Protein AF-A0A1A7Y7Z2-F1 (afdb_monomer_lite)

Secondary structure (DSSP, 8-state):
-EEEHHHHHHHHHHHHHH-SSS---HHHHTTSS-EEEETT---GGGSPPEEEEEE-SSTT-EEEEEE-HHHHEEEES-SSSSEEEEEE--EEESSS-B--HHHHT-

Radius of gyration: 14.99 Å; chains: 1; bounding box: 36×26×42 Å

Organism: NCBI:txid60296

Structure (mmCIF, N/CA/C/O backbone):
data_AF-A0A1A7Y7Z2-F1
#
_entry.id   AF-A0A1A7Y7Z2-F1
#
loop_
_atom_site.group_PDB
_atom_site.id
_atom_site.type_symbol
_atom_site.label_atom_id
_atom_site.label_alt_id
_atom_site.label_comp_id
_atom_site.label_asym_id
_atom_site.label_entity_id
_atom_site.label_seq_id
_atom_site.pdbx_PDB_ins_code
_atom_site.Cartn_x
_atom_site.Cartn_y
_atom_site.Cartn_z
_atom_site.occupancy
_atom_site.B_iso_or_equiv
_atom_site.auth_seq_id
_atom_site.auth_comp_id
_atom_site.auth_asym_id
_atom_site.auth_atom_id
_atom_site.pdbx_PDB_model_num
ATOM 1 N N . LEU A 1 1 ? 0.747 -5.839 3.424 1.00 95.44 1 LEU A N 1
ATOM 2 C CA . LEU A 1 1 ? -0.520 -5.590 4.177 1.00 95.44 1 LEU A CA 1
ATOM 3 C C . LEU A 1 1 ? -1.639 -6.323 3.451 1.00 95.44 1 LEU A C 1
ATOM 5 O O . LEU A 1 1 ? -1.704 -6.192 2.238 1.00 95.44 1 LEU A O 1
ATOM 9 N N . ARG A 1 2 ? -2.480 -7.116 4.130 1.00 97.06 2 ARG A N 1
ATOM 10 C CA . ARG A 1 2 ? -3.591 -7.809 3.448 1.00 97.06 2 ARG A CA 1
ATOM 11 C C . ARG A 1 2 ? -4.938 -7.235 3.853 1.00 97.06 2 ARG A C 1
ATOM 13 O O . ARG A 1 2 ? -5.174 -7.028 5.041 1.00 97.06 2 ARG A O 1
ATOM 20 N N . LEU A 1 3 ? -5.804 -6.997 2.878 1.00 97.31 3 LEU A N 1
ATOM 21 C CA . LEU A 1 3 ? -7.099 -6.341 3.054 1.00 97.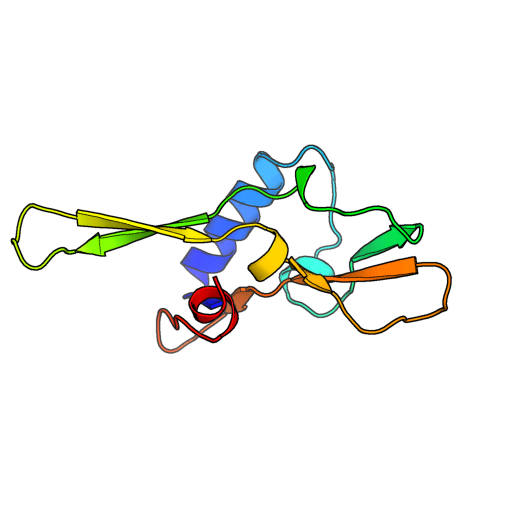31 3 LEU A CA 1
ATOM 22 C C . LEU A 1 3 ? -8.234 -7.258 2.573 1.00 97.31 3 LEU A C 1
ATOM 24 O O . LEU A 1 3 ? -8.033 -8.014 1.619 1.00 97.31 3 LEU A O 1
ATOM 28 N N . PRO A 1 4 ? -9.436 -7.191 3.177 1.00 97.88 4 PRO A N 1
ATOM 29 C CA . PRO A 1 4 ? -10.630 -7.781 2.575 1.00 97.88 4 PRO A CA 1
ATOM 30 C C . PRO A 1 4 ? -10.805 -7.291 1.134 1.00 97.88 4 PRO A C 1
ATOM 32 O O . PRO A 1 4 ? -10.532 -6.125 0.858 1.00 97.88 4 PRO A O 1
ATOM 35 N N . VAL A 1 5 ? -11.280 -8.153 0.230 1.00 96.44 5 VAL A N 1
ATOM 36 C CA . VAL A 1 5 ? -11.340 -7.877 -1.224 1.00 96.44 5 VAL A CA 1
ATOM 37 C C . VAL A 1 5 ? -11.979 -6.522 -1.538 1.00 96.44 5 VAL A C 1
ATOM 39 O O . VAL A 1 5 ? -11.386 -5.713 -2.243 1.00 96.44 5 VAL A O 1
ATOM 42 N N . ASN A 1 6 ? -13.135 -6.224 -0.943 1.00 97.31 6 ASN A N 1
ATOM 43 C CA . ASN A 1 6 ? -13.837 -4.961 -1.191 1.00 97.31 6 ASN A CA 1
ATOM 44 C C . ASN A 1 6 ? -13.041 -3.739 -0.703 1.00 97.31 6 ASN A C 1
ATOM 46 O O . ASN A 1 6 ? -13.075 -2.688 -1.334 1.00 97.31 6 ASN A O 1
ATOM 50 N N . VAL A 1 7 ? -12.297 -3.881 0.400 1.00 97.62 7 VAL A N 1
ATOM 51 C CA . VAL A 1 7 ? -11.442 -2.812 0.936 1.00 97.62 7 VAL A CA 1
ATOM 52 C C . VAL A 1 7 ? -10.210 -2.626 0.052 1.00 97.62 7 VAL A C 1
ATOM 54 O O . VAL A 1 7 ? -9.838 -1.492 -0.222 1.00 97.62 7 VAL A O 1
ATOM 57 N N . LEU A 1 8 ? -9.595 -3.716 -0.426 1.00 96.94 8 LEU A N 1
ATOM 58 C CA . LEU A 1 8 ? -8.478 -3.637 -1.370 1.00 96.94 8 LEU A CA 1
ATOM 59 C C . LEU A 1 8 ? -8.895 -2.913 -2.652 1.00 96.94 8 LEU A C 1
ATOM 61 O O . LEU A 1 8 ? -8.197 -1.997 -3.071 1.00 96.94 8 LEU A O 1
ATOM 65 N N . ASN A 1 9 ? -10.038 -3.288 -3.231 1.00 95.94 9 ASN A N 1
ATOM 66 C CA . ASN A 1 9 ? -10.551 -2.675 -4.455 1.00 95.94 9 ASN A CA 1
ATOM 67 C C . ASN A 1 9 ? -10.782 -1.171 -4.268 1.00 95.94 9 ASN A C 1
ATOM 69 O O . ASN A 1 9 ? -10.302 -0.384 -5.076 1.00 95.94 9 ASN A O 1
ATOM 73 N N . ALA A 1 10 ? -11.422 -0.768 -3.165 1.00 96.75 10 ALA A N 1
ATOM 74 C CA . ALA A 1 10 ? -11.641 0.644 -2.851 1.00 96.75 10 ALA A CA 1
ATOM 75 C C . ALA A 1 10 ? -10.326 1.417 -2.640 1.00 96.75 10 ALA A C 1
ATOM 77 O O . ALA A 1 10 ? -10.205 2.568 -3.051 1.00 96.75 10 ALA A O 1
ATOM 78 N N . VAL A 1 11 ? -9.318 0.794 -2.015 1.00 95.25 11 VAL A N 1
ATOM 79 C CA . VAL A 1 11 ? -7.989 1.403 -1.852 1.00 95.25 11 VAL A CA 1
ATOM 80 C C . VAL A 1 11 ? -7.298 1.575 -3.202 1.00 95.25 11 VAL A C 1
ATOM 82 O O . VAL A 1 11 ? -6.764 2.648 -3.463 1.00 95.25 11 VAL A O 1
ATOM 85 N N . VAL A 1 12 ? -7.315 0.555 -4.065 1.00 94.38 12 VAL A N 1
ATOM 86 C CA . VAL A 1 12 ? -6.732 0.639 -5.412 1.00 94.38 12 VAL A CA 1
ATOM 87 C C . VAL A 1 12 ? -7.424 1.735 -6.218 1.00 94.38 12 VAL A C 1
ATOM 89 O O . VAL A 1 12 ? -6.736 2.595 -6.755 1.00 94.38 12 VAL A O 1
ATOM 92 N N . GLU A 1 13 ? -8.756 1.779 -6.215 1.00 93.12 13 GLU A N 1
ATOM 93 C CA . GLU A 1 13 ? -9.545 2.817 -6.888 1.00 93.12 13 GLU A CA 1
ATOM 94 C C . GLU A 1 13 ? -9.186 4.230 -6.391 1.00 93.12 13 GLU A C 1
ATOM 96 O O . GLU A 1 13 ? -8.920 5.136 -7.188 1.00 93.12 13 GLU A O 1
ATOM 101 N N . ALA A 1 14 ? -9.087 4.419 -5.071 1.00 93.56 14 ALA A N 1
ATOM 102 C CA . ALA A 1 14 ? -8.687 5.688 -4.464 1.00 93.56 14 ALA A CA 1
ATOM 103 C C . ALA A 1 14 ? -7.243 6.090 -4.820 1.00 93.56 14 ALA A C 1
ATOM 105 O O . ALA A 1 14 ? -6.962 7.269 -5.045 1.00 93.56 14 ALA A O 1
ATOM 106 N N . ILE A 1 15 ? -6.314 5.132 -4.910 1.00 92.12 15 ILE A N 1
ATOM 107 C CA . ILE A 1 15 ? -4.941 5.405 -5.355 1.00 92.12 15 ILE A CA 1
ATOM 108 C C . ILE A 1 15 ? -4.950 5.787 -6.837 1.00 92.12 15 ILE A C 1
ATOM 110 O O . ILE A 1 15 ? -4.375 6.809 -7.196 1.00 92.12 15 ILE A O 1
ATOM 114 N N . THR A 1 16 ? -5.627 5.020 -7.694 1.00 89.88 16 THR A N 1
ATOM 115 C CA . THR A 1 16 ? -5.667 5.281 -9.141 1.00 89.88 16 THR A CA 1
ATOM 116 C C . THR A 1 16 ? -6.318 6.618 -9.480 1.00 89.88 16 THR A C 1
ATOM 118 O O . THR A 1 16 ? -5.830 7.320 -10.355 1.00 89.88 16 THR A O 1
ATOM 121 N N . SER A 1 17 ? -7.369 7.011 -8.758 1.00 87.88 17 S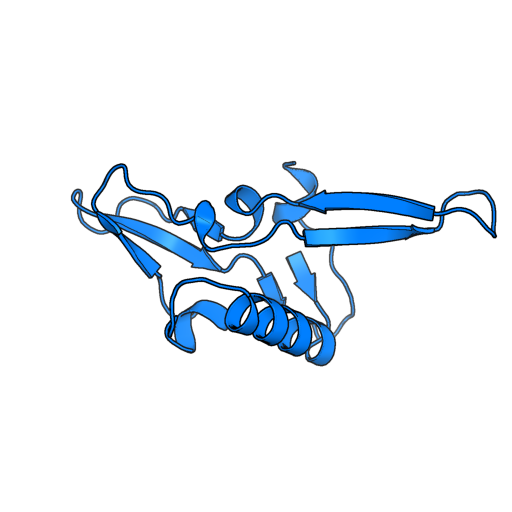ER A N 1
ATOM 122 C CA . SER A 1 17 ? -8.065 8.286 -8.981 1.00 87.88 17 SER A CA 1
ATOM 123 C C . SER A 1 17 ? -7.287 9.506 -8.485 1.00 87.88 17 SER A C 1
ATOM 125 O O . SER A 1 17 ? -7.509 10.608 -8.978 1.00 87.88 17 SER A O 1
ATOM 127 N N . SER A 1 18 ? -6.381 9.329 -7.518 1.00 84.50 18 SER A N 1
ATOM 128 C CA . SER A 1 18 ? -5.567 10.415 -6.955 1.00 84.50 18 SER A CA 1
ATOM 129 C C . SER A 1 18 ? -4.140 10.476 -7.511 1.00 84.50 18 SER A C 1
ATOM 131 O O . SER A 1 18 ? -3.446 11.472 -7.300 1.00 84.50 18 SER A O 1
ATOM 133 N N . SER A 1 19 ? -3.686 9.433 -8.211 1.00 77.94 19 SER A N 1
ATOM 134 C CA . SER A 1 19 ? -2.341 9.372 -8.781 1.00 77.94 19 SER A CA 1
ATOM 135 C C . SER A 1 19 ? -2.196 10.259 -10.020 1.00 77.94 19 SER A C 1
ATOM 137 O O . SER A 1 19 ? -3.106 10.393 -10.832 1.00 77.94 19 SER A O 1
ATOM 139 N N . LEU A 1 20 ? -1.005 10.839 -10.192 1.00 71.25 20 LEU A N 1
ATOM 140 C CA . LEU A 1 20 ? -0.637 11.646 -11.364 1.00 71.25 20 LEU 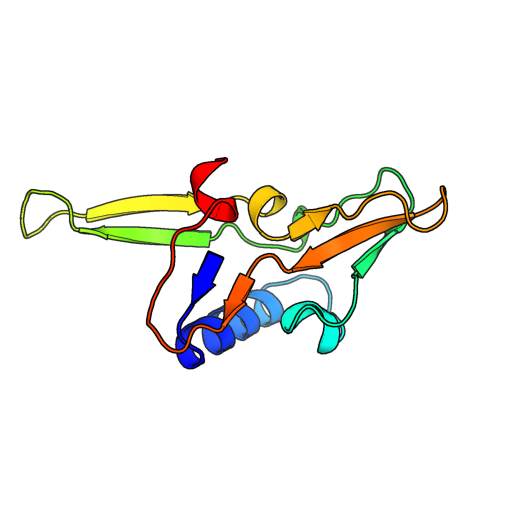A CA 1
ATOM 141 C C . LEU A 1 20 ? -0.287 10.798 -12.603 1.00 71.25 20 LEU A C 1
ATOM 143 O O . LEU A 1 20 ? -0.072 11.356 -13.677 1.00 71.25 20 LEU A O 1
ATOM 147 N N . ILE A 1 21 ? -0.179 9.472 -12.461 1.00 70.81 21 ILE A N 1
ATOM 148 C CA . ILE A 1 21 ? 0.048 8.544 -13.576 1.00 70.81 21 ILE A CA 1
ATOM 149 C C . ILE A 1 21 ? -1.299 7.985 -14.014 1.00 70.81 21 ILE A C 1
ATOM 151 O O . ILE A 1 21 ? -2.023 7.413 -13.203 1.00 70.81 21 ILE A O 1
ATOM 155 N N . GLN A 1 22 ? -1.606 8.126 -15.305 1.00 60.25 22 GLN A N 1
ATOM 156 C CA . GLN A 1 22 ? -2.920 7.775 -15.834 1.00 60.25 22 GLN A CA 1
ATOM 157 C C . GLN A 1 22 ? -3.196 6.269 -15.839 1.00 60.25 22 GLN A C 1
ATOM 159 O O . GLN A 1 22 ? -4.343 5.902 -15.623 1.00 60.25 22 GLN A O 1
ATOM 164 N N . GLU A 1 23 ? -2.197 5.391 -15.995 1.00 67.19 23 GLU A N 1
ATOM 165 C CA . GLU A 1 23 ? -2.447 3.943 -15.981 1.00 67.19 23 GLU A CA 1
ATOM 166 C C . GLU A 1 23 ? -1.248 3.138 -15.464 1.00 67.19 23 GLU A C 1
ATOM 168 O O . GLU A 1 23 ? -0.250 2.930 -16.154 1.00 67.19 23 GLU A O 1
ATOM 173 N N . PHE A 1 24 ? -1.366 2.611 -14.245 1.00 78.25 24 PHE A N 1
ATOM 174 C CA . PHE A 1 24 ? -0.627 1.406 -13.876 1.00 78.25 24 PHE A CA 1
ATOM 175 C C . PHE A 1 24 ? -1.316 0.202 -14.514 1.00 78.25 24 PHE A C 1
ATOM 177 O O . PHE A 1 24 ? -2.544 0.109 -14.487 1.00 78.25 24 PHE A O 1
ATOM 184 N N . SER A 1 25 ? -0.542 -0.748 -15.047 1.00 83.31 25 SER A N 1
ATOM 185 C CA . SER A 1 25 ? -1.131 -1.983 -15.574 1.00 83.31 25 SER A CA 1
ATOM 186 C C . SER A 1 25 ? -1.952 -2.681 -14.485 1.00 83.31 25 SER A C 1
ATOM 188 O O . SER A 1 25 ? -1.516 -2.728 -13.336 1.00 83.31 25 SER A O 1
ATOM 190 N N . SER A 1 26 ? -3.104 -3.262 -14.833 1.00 83.50 26 SER A N 1
ATOM 191 C CA . SER A 1 26 ? -3.942 -4.006 -13.876 1.00 83.50 26 SER A CA 1
ATOM 192 C C . SER A 1 26 ? -3.147 -5.059 -13.094 1.00 83.50 26 SER A C 1
ATOM 194 O O . SER A 1 26 ? -3.326 -5.197 -11.887 1.00 83.50 26 SER A O 1
ATOM 196 N N . GLY A 1 27 ? -2.186 -5.701 -13.766 1.00 89.81 27 GLY A N 1
ATOM 197 C CA . GLY A 1 27 ? -1.293 -6.686 -13.164 1.00 89.81 27 GLY A CA 1
ATOM 198 C C . GLY A 1 27 ? -0.351 -6.138 -12.082 1.00 89.81 27 GLY A C 1
ATOM 199 O O . GLY A 1 27 ? 0.200 -6.895 -11.295 1.00 89.81 27 GLY A O 1
ATOM 200 N N . PHE A 1 28 ? -0.129 -4.825 -12.004 1.00 93.38 28 PHE A N 1
ATOM 201 C CA . PHE A 1 28 ? 0.638 -4.255 -10.894 1.00 93.38 28 PHE A CA 1
ATOM 202 C C . PHE A 1 28 ? -0.146 -4.358 -9.580 1.00 93.38 28 PHE A C 1
ATOM 204 O O . PHE A 1 28 ? 0.413 -4.740 -8.554 1.00 93.38 28 PHE A O 1
ATOM 211 N N . TRP A 1 29 ? -1.450 -4.066 -9.617 1.00 93.25 29 TRP A N 1
ATOM 212 C CA . TRP A 1 29 ? -2.314 -4.021 -8.433 1.00 93.25 29 TRP A CA 1
ATOM 213 C C . TRP A 1 29 ? -2.638 -5.398 -7.856 1.00 93.25 29 TRP A C 1
ATOM 215 O O . TRP A 1 29 ? -2.821 -5.526 -6.647 1.00 93.25 29 TRP A O 1
ATOM 225 N N . ASP A 1 30 ? -2.704 -6.429 -8.698 1.00 90.62 30 ASP A N 1
ATOM 226 C CA . ASP A 1 30 ? -2.867 -7.818 -8.252 1.00 90.62 30 ASP A CA 1
ATOM 227 C C . ASP A 1 30 ? -1.526 -8.511 -7.930 1.00 90.62 30 ASP A C 1
ATOM 229 O O . ASP A 1 30 ? -1.512 -9.634 -7.422 1.00 90.62 30 ASP A O 1
ATOM 233 N N . GLY A 1 31 ? -0.400 -7.826 -8.170 1.00 89.38 31 GLY A N 1
ATOM 234 C CA . GLY A 1 31 ? 0.951 -8.312 -7.902 1.00 89.38 31 GLY A CA 1
ATOM 235 C C . GLY A 1 31 ? 1.514 -9.275 -8.953 1.00 89.38 31 GLY A C 1
ATOM 236 O O . GLY A 1 31 ? 2.572 -9.857 -8.716 1.00 89.38 31 GLY A O 1
ATOM 237 N N . THR A 1 32 ? 0.850 -9.459 -10.098 1.00 90.94 32 THR A N 1
ATOM 238 C CA . THR A 1 32 ? 1.327 -10.319 -11.199 1.00 90.94 32 THR A CA 1
ATOM 239 C C . THR A 1 32 ? 2.359 -9.648 -12.108 1.00 90.94 32 THR A C 1
ATOM 241 O O . THR A 1 32 ? 3.083 -10.336 -12.829 1.00 90.94 32 THR A O 1
ATOM 244 N N . LYS A 1 33 ? 2.454 -8.316 -12.083 1.00 92.25 33 LYS A N 1
ATOM 245 C CA . LYS A 1 33 ? 3.408 -7.510 -12.855 1.00 92.25 33 LYS A CA 1
ATOM 246 C C . LYS A 1 33 ? 4.173 -6.545 -11.956 1.00 92.25 33 LYS A C 1
ATOM 248 O O . LYS A 1 33 ? 3.687 -6.105 -10.917 1.00 92.25 33 LYS A O 1
ATOM 253 N N . LEU A 1 34 ? 5.372 -6.186 -12.404 1.00 92.44 34 LEU A N 1
ATOM 254 C CA . LEU A 1 34 ? 6.195 -5.151 -11.788 1.00 92.44 34 LEU A CA 1
ATOM 255 C C . LEU A 1 34 ? 5.978 -3.813 -12.496 1.00 92.44 34 LEU A C 1
ATOM 257 O O . LEU A 1 34 ? 5.683 -3.776 -13.690 1.00 92.44 34 LEU A O 1
ATOM 261 N N . ALA A 1 35 ? 6.160 -2.722 -11.758 1.00 91.25 35 ALA A N 1
ATOM 262 C CA . ALA A 1 35 ? 6.315 -1.389 -12.325 1.00 91.25 35 ALA A CA 1
ATOM 263 C C . ALA A 1 35 ? 7.782 -0.979 -12.182 1.00 91.25 35 ALA A C 1
ATOM 265 O O . ALA A 1 35 ? 8.337 -1.082 -11.090 1.00 91.25 35 ALA A O 1
ATOM 266 N N . CYS A 1 36 ? 8.411 -0.553 -13.273 1.00 90.44 36 CYS A N 1
ATOM 267 C CA . CYS A 1 36 ? 9.842 -0.271 -13.308 1.00 90.44 36 CYS A CA 1
ATOM 268 C C . CYS A 1 36 ? 10.104 1.162 -13.764 1.00 90.44 36 CYS A C 1
ATOM 270 O O . CYS A 1 36 ? 9.404 1.679 -14.635 1.00 90.44 36 CYS A O 1
ATOM 272 N N . TRP A 1 37 ? 11.130 1.772 -13.182 1.00 90.06 37 TRP A N 1
ATOM 273 C CA . TRP A 1 37 ? 11.640 3.090 -13.547 1.00 90.06 37 TRP A CA 1
ATOM 274 C C . TRP A 1 37 ? 13.124 3.000 -13.880 1.00 90.06 37 TRP A C 1
ATOM 276 O O . TRP A 1 37 ? 13.778 2.009 -13.554 1.00 90.06 37 TRP A O 1
ATOM 286 N N . MET A 1 38 ? 13.660 4.043 -14.517 1.00 90.88 38 MET A N 1
ATOM 287 C CA . MET A 1 38 ? 15.101 4.158 -14.724 1.00 90.88 38 MET A CA 1
ATOM 288 C C . MET A 1 38 ? 15.821 4.144 -13.376 1.00 90.88 38 MET A C 1
ATOM 290 O O . MET A 1 38 ? 15.350 4.740 -12.409 1.00 90.88 38 MET A O 1
ATOM 294 N N . LYS A 1 39 ? 16.967 3.468 -13.311 1.00 89.56 39 LYS A N 1
ATOM 295 C CA . LYS A 1 39 ? 17.750 3.347 -12.078 1.00 89.56 39 LYS A CA 1
ATOM 296 C C . LYS A 1 39 ? 17.993 4.699 -11.403 1.00 89.56 39 LYS A C 1
ATOM 298 O O . LYS A 1 39 ? 18.445 5.650 -12.041 1.00 89.56 39 LYS A O 1
ATOM 303 N N . GLY A 1 40 ? 17.720 4.763 -10.103 1.00 88.12 40 GLY A N 1
ATOM 304 C CA . GLY A 1 40 ? 17.801 5.974 -9.285 1.00 88.12 40 GLY A CA 1
ATOM 305 C C . GLY A 1 40 ? 16.517 6.810 -9.261 1.00 88.12 40 GLY A C 1
ATOM 306 O O . GLY A 1 40 ? 16.373 7.672 -8.391 1.00 88.12 40 GLY A O 1
ATOM 307 N N . GLU A 1 41 ? 15.562 6.558 -10.158 1.00 91.31 41 GLU A N 1
ATOM 308 C CA . GLU A 1 41 ? 14.224 7.129 -10.056 1.00 91.31 41 GLU A CA 1
ATOM 309 C C . GLU A 1 41 ? 13.359 6.332 -9.078 1.00 91.31 41 GLU A C 1
ATOM 311 O O . GLU A 1 41 ? 13.547 5.139 -8.850 1.00 91.31 41 GLU A O 1
ATOM 316 N N . THR A 1 42 ? 12.374 7.005 -8.479 1.00 89.00 42 THR A N 1
ATOM 317 C CA . THR A 1 42 ? 11.478 6.365 -7.516 1.00 89.00 42 THR A CA 1
ATOM 318 C C . THR A 1 42 ? 10.022 6.735 -7.758 1.00 89.00 42 THR A C 1
ATOM 320 O O . THR A 1 42 ? 9.717 7.873 -8.139 1.00 89.00 42 THR A O 1
ATOM 323 N N . PRO A 1 43 ? 9.088 5.810 -7.483 1.00 91.31 43 PRO A N 1
ATOM 324 C CA . PRO A 1 43 ? 7.686 6.052 -7.760 1.00 91.31 43 PRO A CA 1
ATOM 325 C C . PRO A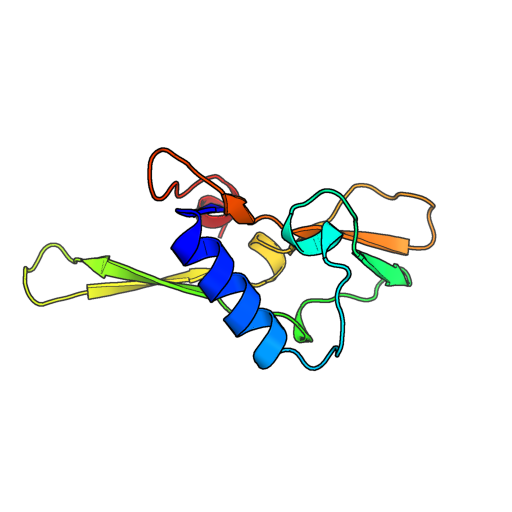 1 43 ? 6.948 6.764 -6.623 1.00 91.31 43 PRO A C 1
ATOM 327 O O . PRO A 1 43 ? 5.763 7.054 -6.751 1.00 91.31 43 PRO A O 1
ATOM 330 N N . TRP A 1 44 ? 7.611 7.059 -5.502 1.00 92.44 44 TRP A N 1
ATOM 331 C CA . TRP A 1 44 ? 6.962 7.451 -4.243 1.00 92.44 44 TRP A CA 1
ATOM 332 C C . TRP A 1 44 ? 6.007 8.636 -4.371 1.00 92.44 44 TRP A C 1
ATOM 334 O O . TRP A 1 44 ? 4.965 8.651 -3.726 1.00 92.44 44 TRP A O 1
ATOM 344 N N . LYS A 1 45 ? 6.329 9.608 -5.231 1.00 91.00 45 LYS A N 1
ATOM 345 C CA . LYS A 1 45 ? 5.497 10.800 -5.463 1.00 91.00 45 LYS A CA 1
ATOM 346 C C . LYS A 1 45 ? 4.135 10.496 -6.100 1.00 91.00 45 LYS A C 1
ATOM 348 O O . LYS A 1 45 ? 3.249 11.340 -6.046 1.00 91.00 45 LYS A O 1
ATOM 353 N N . PHE A 1 46 ? 3.976 9.325 -6.714 1.00 90.00 46 PHE A N 1
ATOM 354 C CA . PHE A 1 46 ? 2.742 8.898 -7.379 1.00 90.00 46 PHE A CA 1
ATOM 355 C C . PHE A 1 46 ? 1.788 8.144 -6.450 1.00 90.00 46 PHE A C 1
ATOM 357 O O . PHE A 1 46 ? 0.657 7.858 -6.839 1.00 90.00 46 PHE A O 1
ATOM 364 N N . PHE A 1 47 ? 2.245 7.810 -5.245 1.00 92.88 47 PHE A N 1
ATOM 365 C CA . PHE A 1 47 ? 1.541 6.959 -4.301 1.00 92.88 47 PHE A CA 1
ATOM 366 C C . PHE A 1 47 ? 1.220 7.743 -3.020 1.00 92.88 47 PHE A C 1
ATOM 368 O O . PHE A 1 47 ? 2.092 8.420 -2.470 1.00 92.88 47 PHE A O 1
ATOM 375 N N . PRO A 1 48 ? -0.020 7.679 -2.508 1.00 94.94 48 PRO A N 1
ATOM 376 C CA . PRO A 1 48 ? -0.400 8.408 -1.305 1.00 94.94 48 PRO A CA 1
ATOM 377 C C . PRO A 1 48 ? 0.131 7.735 -0.033 1.00 94.94 48 PRO A C 1
ATOM 379 O O . PRO A 1 48 ? 0.479 6.556 -0.005 1.00 94.94 48 PRO A O 1
ATOM 382 N N . LYS A 1 49 ? 0.131 8.464 1.083 1.00 95.88 49 LYS A N 1
ATOM 383 C CA . LYS A 1 49 ? 0.259 7.828 2.402 1.00 95.88 49 LYS A CA 1
ATOM 384 C C . LYS A 1 49 ? -1.051 7.117 2.741 1.00 95.88 49 LYS A C 1
ATOM 386 O O . LYS A 1 49 ? -2.121 7.679 2.517 1.00 95.88 49 LYS A O 1
ATOM 391 N N . LEU A 1 50 ? -0.980 5.930 3.337 1.00 95.81 50 LEU A N 1
ATOM 392 C CA . LEU A 1 50 ? -2.163 5.211 3.821 1.00 95.81 50 LEU A CA 1
ATOM 393 C C . LEU A 1 50 ? -2.293 5.414 5.326 1.00 95.81 50 LEU A C 1
ATOM 395 O O . LEU A 1 50 ? -1.309 5.296 6.045 1.00 95.81 50 LEU A O 1
ATOM 399 N N . SER A 1 51 ? -3.489 5.718 5.824 1.00 97.19 51 SER A N 1
ATOM 400 C CA . SER A 1 51 ? -3.732 5.857 7.265 1.00 97.19 51 SER A CA 1
ATOM 401 C C . SER A 1 51 ? -4.764 4.845 7.734 1.00 97.19 51 SER A C 1
ATOM 403 O O . SER A 1 51 ? -5.857 4.783 7.180 1.00 97.19 51 SER A O 1
ATOM 405 N N . ILE A 1 52 ? -4.432 4.084 8.776 1.00 95.94 52 ILE A N 1
ATOM 406 C CA . ILE A 1 52 ? -5.354 3.148 9.425 1.00 95.94 52 ILE A CA 1
ATOM 407 C C . ILE A 1 52 ? -5.676 3.708 10.802 1.00 95.94 52 ILE A C 1
ATOM 409 O O . ILE A 1 52 ? -4.787 3.863 11.640 1.00 95.94 52 ILE A O 1
ATOM 413 N N . TYR A 1 53 ? -6.948 4.028 11.019 1.00 96.19 53 TYR A N 1
ATOM 414 C CA . TYR A 1 53 ? -7.443 4.460 12.318 1.00 96.19 53 TYR A CA 1
ATOM 415 C C . TYR A 1 53 ? -7.764 3.233 13.164 1.00 96.19 53 TYR A C 1
ATOM 417 O O . TYR A 1 53 ? -8.518 2.352 12.751 1.00 96.19 53 TYR A O 1
ATOM 425 N N . LEU A 1 54 ? -7.177 3.187 14.352 1.00 95.19 54 LEU A N 1
ATOM 426 C CA . LEU A 1 54 ? -7.359 2.134 15.331 1.00 95.19 54 LEU A CA 1
ATOM 427 C C . LEU A 1 54 ? -8.032 2.723 16.565 1.00 95.19 54 LEU A C 1
ATOM 429 O O . LEU A 1 54 ? -7.758 3.849 16.988 1.00 95.19 54 LEU A O 1
ATOM 433 N N . ARG A 1 55 ? -8.941 1.944 17.143 1.00 95.38 55 ARG A N 1
ATOM 434 C CA . ARG A 1 55 ? -9.604 2.289 18.396 1.00 95.38 55 ARG A CA 1
ATOM 435 C C . ARG A 1 55 ? -8.560 2.375 19.514 1.00 95.38 55 ARG A C 1
ATOM 437 O O . ARG A 1 55 ? -7.773 1.450 19.692 1.00 95.38 55 ARG A O 1
ATOM 444 N N . ALA A 1 56 ? -8.569 3.475 20.263 1.00 93.75 56 ALA A N 1
ATOM 445 C CA . ALA A 1 56 ? -7.749 3.616 21.460 1.00 93.75 56 ALA A CA 1
ATOM 446 C C . ALA A 1 56 ? -8.364 2.836 22.636 1.00 93.75 56 ALA A C 1
ATOM 448 O O . ALA A 1 56 ? -9.494 2.355 22.565 1.00 93.75 56 ALA A O 1
ATOM 449 N N . THR A 1 57 ? -7.641 2.727 23.749 1.00 93.19 57 THR A N 1
ATOM 450 C CA . THR A 1 57 ? -8.150 2.079 24.972 1.00 93.19 57 THR A CA 1
ATOM 451 C C . THR A 1 57 ? -9.427 2.745 25.488 1.00 93.19 57 THR A C 1
ATOM 453 O O . THR A 1 57 ? -10.359 2.065 25.915 1.00 93.19 57 THR A O 1
ATOM 456 N N . ASN A 1 58 ? -9.510 4.071 25.369 1.00 89.38 58 ASN A N 1
ATOM 457 C CA . ASN A 1 58 ? -10.721 4.830 25.646 1.00 89.38 58 ASN A CA 1
ATOM 458 C C . ASN A 1 58 ? -11.720 4.690 24.497 1.00 89.38 58 ASN A C 1
ATOM 460 O O . ASN A 1 58 ? -11.413 4.965 23.337 1.00 89.38 58 ASN A O 1
ATOM 464 N N . THR A 1 59 ? -12.956 4.330 24.835 1.00 79.19 59 THR A N 1
ATOM 465 C CA . THR A 1 59 ? -13.969 3.864 23.881 1.00 79.19 59 THR A CA 1
ATOM 466 C C . THR A 1 59 ? -14.425 4.889 22.839 1.00 79.19 59 THR A C 1
ATOM 468 O O . THR A 1 59 ? -15.070 4.504 21.865 1.00 79.19 59 THR A O 1
ATOM 471 N N . SER A 1 60 ? -14.084 6.162 23.024 1.00 90.81 60 SER A N 1
ATOM 472 C CA . SER A 1 60 ? -14.436 7.271 22.127 1.00 90.81 60 SER A CA 1
ATOM 473 C C . SER A 1 60 ? -13.215 7.919 21.468 1.00 90.81 60 SER A C 1
ATOM 475 O O . SER A 1 60 ? -13.344 8.948 20.813 1.00 90.81 60 SER A O 1
ATOM 477 N N . GLN A 1 61 ? -12.022 7.354 21.658 1.00 95.81 61 GLN A N 1
ATOM 478 C CA . GLN A 1 61 ? -10.782 7.869 21.089 1.00 95.81 61 GLN A CA 1
ATOM 479 C C . GLN A 1 61 ? -10.243 6.909 20.027 1.00 95.81 61 GLN A C 1
ATOM 481 O O . GLN A 1 61 ? -10.463 5.696 20.061 1.00 95.81 61 GLN A O 1
ATOM 486 N N . SER A 1 62 ? -9.513 7.470 19.072 1.00 96.62 62 SER A N 1
ATOM 487 C CA . SER A 1 62 ? -8.762 6.711 18.080 1.00 96.62 62 SER A CA 1
ATOM 488 C C . SER A 1 62 ? -7.381 7.322 17.915 1.00 96.62 62 SER A C 1
ATOM 490 O O . SER A 1 62 ? -7.162 8.496 18.212 1.00 96.62 62 SER A O 1
ATOM 492 N N . PHE A 1 63 ? -6.455 6.510 17.435 1.00 96.25 63 PHE A N 1
ATOM 493 C CA . PHE A 1 63 ? -5.179 6.966 16.910 1.00 96.25 63 PHE A CA 1
ATOM 494 C C . PHE A 1 63 ? -5.036 6.428 15.490 1.00 96.25 63 PHE A C 1
ATOM 496 O O . PHE A 1 63 ? -5.739 5.494 15.101 1.00 96.25 63 PHE A O 1
ATOM 503 N N . ARG A 1 64 ? -4.144 7.017 14.696 1.00 96.94 64 ARG A N 1
ATOM 504 C CA . ARG A 1 64 ? -3.845 6.506 13.358 1.00 96.94 64 ARG A CA 1
ATOM 505 C C . ARG A 1 64 ? -2.396 6.088 13.256 1.00 96.94 64 ARG A C 1
ATOM 507 O O . ARG A 1 64 ? -1.513 6.790 13.742 1.00 96.94 64 ARG A O 1
ATOM 514 N N . ILE A 1 65 ? -2.173 4.997 12.544 1.00 96.19 65 ILE A N 1
ATOM 515 C CA . ILE A 1 65 ? -0.863 4.661 11.994 1.00 96.19 65 ILE A CA 1
ATOM 516 C C . ILE A 1 65 ? -0.838 5.105 10.535 1.00 96.19 65 ILE A C 1
ATOM 518 O O . ILE A 1 65 ? -1.842 4.980 9.832 1.00 96.19 65 ILE A O 1
ATOM 522 N N . THR A 1 66 ? 0.275 5.691 10.097 1.00 97.00 66 THR A N 1
ATOM 523 C CA . THR A 1 66 ? 0.446 6.185 8.725 1.00 97.00 66 THR A CA 1
ATOM 524 C C . THR A 1 66 ? 1.557 5.406 8.044 1.00 97.00 66 THR A C 1
ATOM 526 O O . THR A 1 66 ? 2.699 5.449 8.480 1.00 97.00 66 THR A O 1
ATOM 529 N N . ILE A 1 67 ? 1.215 4.719 6.963 1.00 96.44 67 ILE A N 1
ATOM 530 C CA . ILE A 1 67 ? 2.105 3.884 6.166 1.00 96.44 67 ILE A CA 1
ATOM 531 C C . ILE A 1 67 ? 2.564 4.713 4.968 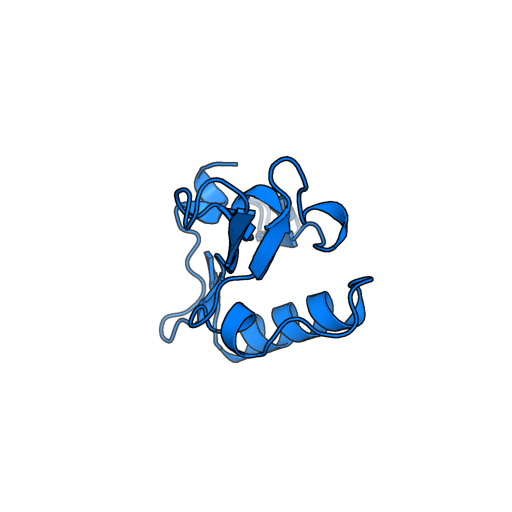1.00 96.44 67 ILE A C 1
ATOM 533 O O . ILE A 1 67 ? 1.745 5.248 4.210 1.00 96.44 67 ILE A O 1
ATOM 537 N N . LEU A 1 68 ? 3.878 4.837 4.804 1.00 96.62 68 LEU A N 1
ATOM 538 C CA . LEU A 1 68 ? 4.474 5.543 3.676 1.00 96.62 68 LEU A CA 1
ATOM 539 C C . LEU A 1 68 ? 4.503 4.662 2.409 1.00 96.62 68 LEU A C 1
ATOM 541 O O . LEU A 1 68 ? 4.585 3.438 2.532 1.00 96.62 68 LEU A O 1
ATOM 545 N N . PRO A 1 69 ? 4.487 5.257 1.198 1.00 95.56 69 PRO A N 1
ATOM 546 C CA . PRO A 1 69 ? 4.616 4.532 -0.070 1.00 95.56 69 PRO A CA 1
ATOM 547 C C . PRO A 1 69 ? 5.749 3.512 -0.116 1.00 95.56 69 PRO A C 1
ATOM 549 O O . PRO A 1 69 ? 5.547 2.404 -0.595 1.00 95.56 69 PRO A O 1
ATOM 552 N N . GLN A 1 70 ? 6.905 3.851 0.452 1.0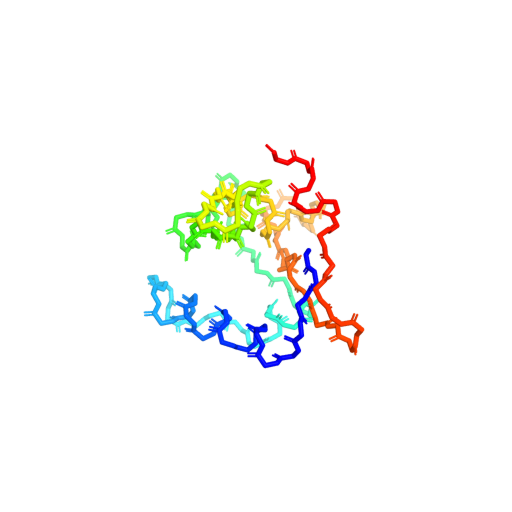0 95.38 70 GLN A N 1
ATOM 553 C CA . GLN A 1 70 ? 8.110 3.019 0.480 1.00 95.38 70 GLN A CA 1
ATOM 554 C C . GLN A 1 70 ? 7.880 1.641 1.113 1.00 95.38 70 GLN A C 1
ATOM 556 O O . GLN A 1 70 ? 8.594 0.692 0.811 1.00 95.38 70 GLN A O 1
ATOM 561 N N . LEU A 1 71 ? 6.888 1.527 1.996 1.00 95.88 71 LEU A N 1
ATOM 562 C CA . LEU A 1 71 ? 6.586 0.284 2.692 1.00 95.88 71 LEU A CA 1
ATOM 563 C C . LEU A 1 71 ? 5.689 -0.642 1.858 1.00 95.88 71 LEU A C 1
ATOM 565 O O . LEU A 1 71 ? 5.871 -1.863 1.859 1.00 95.88 71 LEU A O 1
ATOM 569 N N . TYR A 1 72 ? 4.710 -0.075 1.143 1.00 95.25 72 TYR A N 1
ATOM 570 C CA . TYR A 1 72 ? 3.714 -0.839 0.383 1.00 95.25 72 TYR A CA 1
ATOM 571 C C . TYR A 1 72 ? 3.936 -0.828 -1.135 1.00 95.25 72 TYR A C 1
ATOM 573 O O . TYR A 1 72 ? 3.219 -1.519 -1.848 1.00 95.25 72 TYR A O 1
ATOM 581 N N . VAL A 1 73 ? 4.931 -0.105 -1.636 1.00 94.88 73 VAL A N 1
ATOM 582 C CA . VAL A 1 73 ? 5.453 -0.214 -3.000 1.00 94.88 73 VAL A CA 1
ATOM 583 C C . VAL A 1 73 ? 6.893 -0.685 -2.855 1.00 94.88 73 VAL A C 1
ATOM 585 O O . VAL A 1 73 ? 7.796 0.084 -2.548 1.00 94.88 73 VAL A O 1
ATOM 588 N N . GLN A 1 74 ? 7.078 -1.997 -2.951 1.00 93.31 74 GLN A N 1
ATOM 589 C CA . GLN A 1 74 ? 8.282 -2.661 -2.464 1.00 93.31 74 GLN A CA 1
ATOM 590 C C . GLN A 1 74 ? 9.275 -2.869 -3.604 1.00 93.31 74 GLN A C 1
ATOM 592 O O . GLN A 1 74 ? 8.863 -3.403 -4.637 1.00 93.31 74 GLN A O 1
ATOM 597 N N . PRO A 1 75 ? 10.558 -2.508 -3.436 1.00 92.25 75 PRO A N 1
ATOM 598 C CA . PRO A 1 75 ? 11.572 -2.798 -4.437 1.00 92.25 75 PRO A CA 1
ATOM 599 C C . PRO A 1 75 ? 11.733 -4.312 -4.603 1.00 92.25 75 PRO A C 1
ATOM 601 O O . PRO A 1 75 ? 11.695 -5.075 -3.635 1.00 92.25 75 PRO A O 1
ATOM 604 N N . ILE A 1 76 ? 11.910 -4.741 -5.846 1.00 90.00 76 ILE A N 1
ATOM 605 C CA . ILE A 1 76 ? 12.351 -6.084 -6.207 1.00 90.00 76 ILE A CA 1
ATOM 606 C C . ILE A 1 76 ? 13.832 -6.002 -6.569 1.00 90.00 76 ILE A C 1
ATOM 608 O O . ILE A 1 76 ? 14.286 -4.993 -7.102 1.00 90.00 76 ILE A O 1
ATOM 612 N N . ALA A 1 77 ? 14.588 -7.049 -6.236 1.00 73.00 77 ALA A N 1
ATOM 613 C CA . ALA A 1 77 ? 16.005 -7.124 -6.571 1.00 73.00 77 ALA A CA 1
ATOM 614 C C . ALA A 1 77 ? 16.238 -6.912 -8.080 1.00 73.00 77 ALA A C 1
ATOM 616 O O . ALA A 1 77 ? 15.409 -7.316 -8.895 1.00 73.00 77 ALA A O 1
ATOM 617 N N . ASP A 1 78 ? 17.362 -6.262 -8.396 1.00 67.88 78 ASP A N 1
ATOM 618 C CA . ASP A 1 78 ? 17.746 -5.718 -9.706 1.00 67.88 78 ASP A CA 1
ATOM 619 C C . ASP A 1 78 ? 17.430 -6.692 -10.862 1.00 67.88 78 ASP A C 1
ATOM 621 O O . ASP A 1 78 ? 17.990 -7.788 -10.933 1.00 67.88 78 ASP A O 1
ATOM 625 N N . VAL A 1 79 ? 16.479 -6.315 -11.727 1.00 67.50 79 VAL A N 1
ATOM 626 C CA . VAL A 1 79 ? 15.948 -7.186 -12.795 1.00 67.50 79 VAL A CA 1
ATOM 627 C C . VAL A 1 79 ? 16.848 -7.162 -14.036 1.00 67.50 79 VAL A C 1
ATOM 629 O O . VAL A 1 79 ? 16.864 -8.139 -14.778 1.00 67.50 79 VAL A O 1
ATOM 632 N N . ASP A 1 80 ? 17.608 -6.080 -14.257 1.00 73.06 80 ASP A N 1
ATOM 633 C CA . ASP A 1 80 ? 18.440 -5.921 -15.467 1.00 73.06 80 ASP A CA 1
ATOM 634 C C . ASP A 1 80 ? 19.581 -4.880 -15.335 1.00 73.06 80 ASP A C 1
ATOM 636 O O . ASP A 1 80 ? 20.130 -4.387 -16.318 1.00 73.06 80 ASP A O 1
ATOM 640 N N . GLY A 1 81 ? 19.927 -4.440 -14.121 1.00 80.19 81 GLY A N 1
ATOM 641 C CA . GLY A 1 81 ? 21.016 -3.488 -13.856 1.00 80.19 81 GLY A CA 1
ATOM 642 C C . GLY A 1 81 ? 20.715 -2.024 -14.196 1.00 80.19 81 GLY A C 1
ATOM 643 O O . GLY A 1 81 ? 21.421 -1.131 -13.712 1.00 80.19 81 GLY A O 1
ATOM 644 N N . THR A 1 82 ? 19.683 -1.772 -15.007 1.00 88.38 82 THR A N 1
ATOM 645 C CA . THR A 1 82 ? 19.310 -0.461 -15.573 1.00 88.38 82 THR A CA 1
ATOM 646 C C . THR A 1 82 ? 17.983 0.089 -15.050 1.00 88.38 82 THR A C 1
ATOM 648 O O . THR A 1 82 ? 17.717 1.285 -15.200 1.00 88.38 82 THR A O 1
ATOM 651 N N . LEU A 1 83 ? 17.172 -0.759 -14.414 1.00 90.50 83 LEU A N 1
ATOM 652 C CA . LEU A 1 83 ? 15.834 -0.429 -13.942 1.00 90.50 83 LEU A CA 1
ATOM 653 C C . LEU A 1 83 ? 15.681 -0.761 -12.460 1.00 90.50 83 LEU A C 1
ATOM 655 O O . LEU A 1 83 ? 16.040 -1.854 -12.027 1.00 90.50 83 LEU A O 1
ATOM 659 N N . ASP A 1 84 ? 15.050 0.146 -11.721 1.00 91.06 84 ASP A N 1
ATOM 660 C CA . ASP A 1 84 ? 14.542 -0.141 -10.384 1.00 91.06 84 ASP A CA 1
ATOM 661 C C . ASP A 1 84 ? 13.072 -0.556 -10.508 1.00 91.06 84 ASP A C 1
ATOM 663 O O . ASP A 1 84 ? 12.214 0.220 -10.944 1.00 91.06 84 ASP A O 1
ATOM 667 N N . CYS A 1 85 ? 12.781 -1.809 -10.161 1.00 92.06 85 CYS A N 1
ATOM 668 C CA . CYS A 1 85 ? 11.449 -2.392 -10.275 1.00 92.06 85 CYS A CA 1
ATOM 669 C C . CYS A 1 85 ? 10.788 -2.546 -8.910 1.00 92.06 85 CYS A C 1
ATOM 671 O O . CYS A 1 85 ? 11.420 -2.898 -7.916 1.00 92.06 85 CYS A O 1
ATOM 673 N N . PHE A 1 86 ? 9.477 -2.336 -8.880 1.00 93.69 86 PHE A N 1
ATOM 674 C CA . PHE A 1 86 ? 8.676 -2.349 -7.670 1.00 93.69 86 PHE A CA 1
ATOM 675 C C . PHE A 1 86 ? 7.450 -3.238 -7.851 1.00 93.69 86 PHE A C 1
ATOM 677 O O . PHE A 1 86 ? 6.847 -3.294 -8.926 1.00 93.69 86 PHE A O 1
ATOM 684 N N . ARG A 1 87 ? 7.053 -3.905 -6.768 1.00 94.19 87 ARG A N 1
ATOM 685 C CA . ARG A 1 87 ? 5.786 -4.632 -6.663 1.00 94.19 87 ARG A CA 1
ATOM 686 C C . ARG A 1 87 ? 4.823 -3.913 -5.729 1.00 94.19 87 ARG A C 1
ATOM 688 O O . ARG A 1 87 ? 5.238 -3.242 -4.780 1.00 94.19 87 ARG A O 1
ATOM 695 N N . PHE A 1 88 ? 3.532 -4.134 -5.932 1.00 94.94 88 PHE A N 1
ATOM 696 C CA . PHE A 1 88 ? 2.520 -3.700 -4.982 1.00 94.94 88 PHE A CA 1
ATOM 697 C C . PHE A 1 88 ? 2.495 -4.635 -3.761 1.00 94.94 88 PHE A C 1
ATOM 699 O O . PHE A 1 88 ? 2.345 -5.847 -3.870 1.00 94.94 88 PHE A O 1
ATOM 706 N N . GLY A 1 89 ? 2.697 -4.068 -2.575 1.00 94.25 89 GLY A N 1
ATOM 707 C CA . GLY A 1 89 ? 2.803 -4.760 -1.286 1.00 94.25 89 GLY A CA 1
ATOM 708 C C . GLY A 1 89 ? 1.471 -4.919 -0.543 1.00 94.25 89 GLY A C 1
ATOM 709 O O . GLY A 1 89 ? 1.456 -5.332 0.628 1.00 94.25 89 GLY A O 1
ATOM 710 N N . LEU A 1 90 ? 0.352 -4.570 -1.187 1.00 96.19 90 LEU A N 1
ATOM 711 C CA . LEU A 1 90 ? -0.991 -4.888 -0.704 1.00 96.19 90 LEU A CA 1
ATOM 712 C C . LEU A 1 90 ? -1.533 -6.109 -1.441 1.00 96.19 90 LEU A C 1
ATOM 714 O O . LEU A 1 90 ? -1.285 -6.285 -2.628 1.00 96.19 90 LEU A O 1
ATOM 718 N N . SER A 1 91 ? -2.293 -6.946 -0.744 1.00 95.81 91 SER A N 1
ATOM 719 C CA . SER A 1 91 ? -2.946 -8.100 -1.363 1.00 95.81 91 SER A CA 1
ATOM 720 C C . SER A 1 91 ? -4.277 -8.428 -0.699 1.00 95.81 91 SER A C 1
ATOM 722 O O . SER A 1 91 ? -4.606 -7.918 0.377 1.00 95.81 91 SER A O 1
ATOM 724 N N . SER A 1 92 ? -5.074 -9.270 -1.352 1.00 96.44 92 SER A N 1
ATOM 725 C CA . SER A 1 92 ? -6.387 -9.652 -0.843 1.00 96.44 92 SER A CA 1
ATOM 726 C C . SER A 1 92 ? -6.282 -10.682 0.288 1.00 96.44 92 SER A C 1
ATOM 728 O O . SER A 1 92 ? -5.311 -11.440 0.424 1.00 96.44 92 SER A O 1
ATOM 730 N N . SER A 1 93 ? -7.304 -10.709 1.137 1.00 96.31 93 SER A N 1
ATOM 731 C CA . SER A 1 93 ? -7.470 -11.670 2.222 1.00 96.31 93 SER A CA 1
ATOM 732 C C . SER A 1 93 ? -8.926 -12.106 2.316 1.00 96.31 93 SER A C 1
ATOM 734 O O . SER A 1 93 ? -9.827 -11.270 2.366 1.00 96.31 93 SER A O 1
ATOM 736 N N . ALA A 1 94 ? -9.142 -13.419 2.391 1.00 95.19 94 ALA A N 1
ATOM 737 C CA . ALA A 1 94 ? -10.446 -14.004 2.698 1.00 95.19 94 ALA A CA 1
ATOM 738 C C . ALA A 1 94 ? -10.753 -14.008 4.211 1.00 95.19 94 ALA A C 1
ATOM 740 O O . ALA A 1 94 ? -11.897 -14.203 4.600 1.00 95.19 94 ALA A O 1
ATOM 741 N N . ASN A 1 95 ? -9.748 -13.753 5.060 1.00 95.06 95 ASN A N 1
ATOM 742 C CA . ASN A 1 95 ? -9.822 -13.924 6.517 1.00 95.06 95 ASN A CA 1
ATOM 743 C C . ASN A 1 95 ? -9.760 -12.589 7.286 1.00 95.06 95 ASN A C 1
ATOM 745 O O . ASN A 1 95 ? -9.394 -12.562 8.457 1.00 95.06 95 ASN A O 1
ATOM 749 N N . GLY A 1 96 ? -10.069 -11.466 6.628 1.00 93.88 96 GLY A N 1
ATOM 750 C CA . GLY A 1 96 ? -10.025 -10.134 7.241 1.00 93.88 96 GLY A CA 1
ATOM 751 C C . GLY A 1 96 ? -8.702 -9.379 7.044 1.00 93.88 96 GLY A C 1
ATOM 752 O O . GLY A 1 96 ? -7.860 -9.759 6.226 1.00 93.88 96 GLY A O 1
ATOM 753 N N . LEU A 1 97 ? -8.547 -8.270 7.775 1.00 95.62 97 LEU A N 1
ATOM 754 C CA . LEU A 1 97 ? -7.365 -7.399 7.755 1.00 95.62 97 LEU A CA 1
ATOM 755 C C . LEU A 1 97 ? -6.154 -8.093 8.399 1.00 95.62 97 LEU A C 1
ATOM 757 O O . LEU A 1 97 ? -6.237 -8.550 9.535 1.00 95.62 97 LEU A O 1
ATOM 761 N N . VAL A 1 98 ? -5.010 -8.091 7.708 1.00 97.00 98 VAL A N 1
ATOM 762 C CA . VAL A 1 98 ? -3.728 -8.585 8.237 1.00 97.00 98 VAL A CA 1
ATOM 763 C C . VAL A 1 98 ? -2.679 -7.476 8.192 1.00 97.00 98 VAL A C 1
ATOM 765 O O . VAL A 1 98 ? -2.163 -7.122 7.123 1.00 97.00 98 VAL A O 1
ATOM 768 N N . ILE A 1 99 ? -2.331 -6.961 9.372 1.00 94.88 99 ILE A N 1
ATOM 769 C CA . ILE A 1 99 ? -1.209 -6.039 9.583 1.00 94.88 99 ILE A CA 1
ATOM 770 C C . ILE A 1 99 ? 0.077 -6.875 9.645 1.00 94.88 99 ILE A C 1
ATOM 772 O O . ILE A 1 99 ? 0.443 -7.391 10.693 1.00 94.88 99 ILE A O 1
ATOM 776 N N . GLY A 1 100 ? 0.702 -7.087 8.484 1.00 92.44 100 GLY A N 1
ATOM 777 C CA . GLY A 1 100 ? 1.954 -7.847 8.351 1.00 92.44 100 GLY A CA 1
ATOM 778 C C . GLY A 1 100 ? 3.203 -6.961 8.284 1.00 92.44 100 GLY A C 1
ATOM 779 O O . GLY A 1 100 ? 3.118 -5.753 8.497 1.00 92.44 100 GLY A O 1
ATOM 780 N N . ALA A 1 101 ? 4.333 -7.558 7.886 1.00 88.94 101 ALA A N 1
ATOM 781 C CA . ALA A 1 101 ? 5.658 -6.920 7.831 1.00 88.94 101 ALA A CA 1
ATOM 782 C C . ALA A 1 101 ? 5.669 -5.540 7.149 1.00 88.94 101 ALA A C 1
ATOM 784 O O . ALA A 1 101 ? 6.161 -4.587 7.734 1.00 88.94 101 ALA A O 1
ATOM 785 N N . THR A 1 102 ? 4.987 -5.391 6.003 1.00 87.44 102 THR A N 1
ATOM 786 C CA . THR A 1 102 ? 4.783 -4.100 5.308 1.00 87.44 102 THR A CA 1
ATOM 787 C C . THR A 1 102 ? 4.387 -2.946 6.233 1.00 87.44 102 THR A C 1
ATOM 789 O O . THR A 1 102 ? 4.723 -1.807 5.965 1.00 87.44 102 THR A O 1
ATOM 792 N N . VAL A 1 103 ? 3.597 -3.202 7.274 1.00 91.19 103 VAL A N 1
ATOM 793 C CA . VAL A 1 103 ? 3.166 -2.156 8.211 1.00 91.19 103 VAL A CA 1
ATOM 794 C C . VAL A 1 103 ? 4.063 -2.110 9.444 1.00 91.19 103 VAL A C 1
ATOM 796 O O . VAL A 1 103 ? 4.237 -1.042 10.006 1.00 91.19 103 VAL A O 1
ATOM 799 N N . MET A 1 104 ? 4.611 -3.250 9.867 1.00 92.06 104 MET A N 1
ATOM 800 C CA . MET A 1 104 ? 5.422 -3.366 11.085 1.00 92.06 104 MET A CA 1
ATOM 801 C C . MET A 1 104 ? 6.868 -2.875 10.928 1.00 92.06 104 MET A C 1
ATOM 803 O O . MET A 1 104 ? 7.531 -2.649 11.932 1.00 92.06 104 MET A O 1
ATOM 807 N N . GLU A 1 105 ? 7.366 -2.756 9.697 1.00 89.50 105 GLU A N 1
ATOM 808 C CA . GLU A 1 105 ? 8.711 -2.242 9.393 1.00 89.50 105 GLU A CA 1
ATOM 809 C C . GLU A 1 105 ? 8.801 -0.704 9.400 1.00 89.50 105 GLU A C 1
ATOM 811 O O . GLU A 1 105 ? 9.901 -0.163 9.297 1.00 89.50 105 GLU A O 1
ATOM 816 N N . GLY A 1 106 ? 7.664 -0.004 9.491 1.00 81.50 106 GLY A N 1
ATOM 817 C CA . GLY A 1 106 ? 7.577 1.461 9.551 1.00 81.50 106 GLY A CA 1
ATOM 818 C C . GLY A 1 106 ? 7.337 1.988 10.953 1.00 81.50 106 GLY A C 1
ATOM 819 O O . GLY A 1 106 ? 7.799 3.121 11.212 1.00 81.50 106 GLY A O 1
#

Sequence (106 aa):
LRLPVNVLNAVVEAITSSSLIQEFSSGFWDGTKLACWMKGETPWKFFPKLSIYLRATNTSQSFRITILPQLYVQPIADVDGTLDCFRFGLSSSANGLVIGATVMEG

Foldseek 3Di:
DAAAPVVLVVQVVVLCVQFPDPDDDPCQSQQNDKDKDFPPDDCQNRGDKDWDWDQDPPRPDIDIQIQGPPLQFDWDPDPDVTITITGGNYHYDPPHDDPDPSRVVD

pLDDT: mean 90.75, std 7.63, range [60.25, 97.88]

InterPro domains:
  IPR001461 Aspartic peptidase A1 [PTHR47965] (2-105)
  IPR009119 Beta-secretase BACE [PR01815] (24-47)
  IPR009119 Beta-secretase BACE [PR01815] (62-76)
  IPR021109 Aspartic peptidase domain superfamily [G3DSA:2.40.70.10] (1-106)
  IPR021109 Aspartic peptidase domain superfamily [SSF50630] (2-105)